Protein AF-A0A7Y6PIU0-F1 (afdb_monomer)

pLDDT: mean 93.11, std 4.78, range [68.44, 98.12]

Foldseek 3Di:
DVVCVVDDPDHDDDQDDDDPVLVVQLVVQADPPDDPVVSSVRSNVRSVLDKDKDKDFACAFDDDDNDTHHGQWIFIAIPVGTQATGNDRVVNVVSNCVVRDDPSND

Structure (mmCIF, N/CA/C/O backbone):
data_AF-A0A7Y6PIU0-F1
#
_entry.id   AF-A0A7Y6PIU0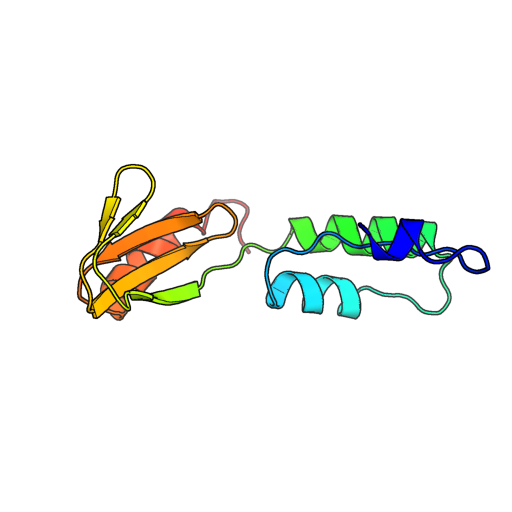-F1
#
loop_
_atom_site.group_PDB
_atom_site.id
_atom_site.type_symbol
_atom_site.label_atom_id
_atom_site.label_alt_id
_atom_site.label_comp_id
_atom_site.label_asym_id
_atom_site.label_entity_id
_atom_site.label_seq_id
_atom_site.pdbx_PDB_ins_code
_atom_site.Cartn_x
_atom_site.Cartn_y
_atom_site.Cartn_z
_atom_site.occupancy
_atom_site.B_iso_or_equiv
_atom_site.auth_seq_id
_atom_site.auth_comp_id
_atom_site.auth_asym_id
_atom_site.auth_atom_id
_atom_site.pdbx_PDB_model_num
ATOM 1 N N . ASN A 1 1 ? 11.596 -12.841 -7.920 1.00 74.38 1 ASN A N 1
ATOM 2 C CA . ASN A 1 1 ? 12.268 -12.662 -9.235 1.00 74.38 1 ASN A CA 1
ATOM 3 C C . ASN A 1 1 ? 12.527 -13.968 -9.996 1.00 74.38 1 ASN A C 1
ATOM 5 O O . ASN A 1 1 ? 13.413 -14.001 -10.836 1.00 74.38 1 ASN A O 1
ATOM 9 N N . GLN A 1 2 ? 11.742 -15.033 -9.779 1.00 85.00 2 GLN A N 1
ATOM 10 C CA . GLN A 1 2 ? 11.965 -16.335 -10.435 1.00 85.00 2 GLN A CA 1
ATOM 11 C C . GLN A 1 2 ? 11.833 -16.269 -11.966 1.00 85.00 2 GLN A C 1
ATOM 13 O O . GLN A 1 2 ? 12.641 -16.871 -12.660 1.00 85.00 2 GLN A O 1
ATOM 18 N N . ALA A 1 3 ? 10.893 -15.473 -12.495 1.00 85.44 3 ALA A N 1
ATOM 19 C CA . ALA A 1 3 ? 10.702 -15.299 -13.939 1.00 85.44 3 ALA A CA 1
ATOM 20 C C . ALA A 1 3 ? 11.973 -14.831 -14.671 1.00 85.44 3 ALA A C 1
ATOM 22 O O . ALA A 1 3 ? 12.288 -15.356 -15.732 1.00 85.44 3 ALA A O 1
ATOM 23 N N . LYS A 1 4 ? 12.747 -13.915 -14.069 1.00 89.00 4 LYS A N 1
ATOM 24 C CA . LYS A 1 4 ? 14.021 -13.430 -14.623 1.00 89.00 4 LYS A CA 1
ATOM 25 C C . LYS A 1 4 ? 15.072 -14.536 -14.760 1.00 89.00 4 LYS A C 1
ATOM 27 O O . LYS A 1 4 ? 15.900 -14.474 -15.653 1.00 89.00 4 LYS A O 1
ATOM 32 N N . HIS A 1 5 ? 15.048 -15.535 -13.878 1.00 87.75 5 HIS A N 1
ATOM 33 C CA . HIS A 1 5 ? 16.008 -16.641 -13.896 1.00 87.75 5 HIS A CA 1
ATOM 34 C C . HIS A 1 5 ? 15.607 -17.786 -14.832 1.00 87.75 5 HIS A C 1
ATOM 36 O O . HIS A 1 5 ? 16.457 -18.591 -15.185 1.00 87.75 5 HIS A O 1
ATOM 42 N N . LEU A 1 6 ? 14.323 -17.893 -15.185 1.00 91.69 6 LEU A N 1
ATOM 43 C CA . LEU A 1 6 ? 13.785 -19.005 -15.976 1.00 91.69 6 LEU A CA 1
ATOM 44 C C . LEU A 1 6 ? 13.769 -18.734 -17.487 1.00 91.69 6 LEU A C 1
ATOM 46 O O . LEU A 1 6 ? 13.471 -19.644 -18.254 1.00 91.69 6 LEU A O 1
ATOM 50 N N . VAL A 1 7 ? 14.036 -17.499 -17.915 1.00 92.38 7 VAL A N 1
ATOM 51 C CA . VAL A 1 7 ? 13.976 -17.091 -19.323 1.00 92.38 7 VAL A CA 1
ATOM 52 C C . VAL A 1 7 ? 15.374 -16.719 -19.798 1.00 92.38 7 VAL A C 1
ATOM 54 O O . VAL A 1 7 ? 15.971 -15.782 -19.281 1.00 92.38 7 VAL A O 1
ATOM 57 N N . GLU A 1 8 ? 15.881 -17.460 -20.783 1.00 88.81 8 GLU A N 1
ATOM 58 C CA . GLU A 1 8 ? 17.243 -17.289 -21.311 1.00 88.81 8 GLU A CA 1
ATOM 59 C C . GLU A 1 8 ? 17.284 -16.391 -22.563 1.00 88.81 8 GLU A C 1
ATOM 61 O O . GLU A 1 8 ? 18.258 -15.676 -22.777 1.00 88.81 8 GLU A O 1
ATOM 66 N N . ASP A 1 9 ? 16.203 -16.354 -23.353 1.00 93.31 9 ASP A N 1
ATOM 67 C CA . ASP A 1 9 ? 16.180 -15.698 -24.675 1.00 93.31 9 ASP A CA 1
ATOM 68 C C . ASP A 1 9 ? 15.654 -14.252 -24.664 1.00 93.31 9 ASP A C 1
ATOM 70 O O . ASP A 1 9 ? 15.507 -13.623 -25.716 1.00 93.31 9 ASP A O 1
ATOM 74 N N . LYS A 1 10 ? 15.278 -13.727 -23.494 1.00 91.62 10 LYS A N 1
ATOM 75 C CA . LYS A 1 10 ? 14.710 -12.380 -23.340 1.00 91.62 10 LYS A CA 1
ATOM 76 C C . LYS A 1 10 ? 15.192 -11.741 -22.052 1.00 91.62 10 LYS A C 1
ATOM 78 O O . LYS A 1 10 ? 15.305 -12.402 -21.024 1.00 91.62 10 LYS A O 1
ATOM 83 N N . GLU A 1 11 ? 15.375 -10.430 -22.093 1.00 90.00 11 GLU A N 1
ATOM 84 C CA . GLU A 1 11 ? 15.590 -9.645 -20.887 1.00 90.00 11 GLU A CA 1
ATOM 85 C C . GLU A 1 11 ? 14.257 -9.426 -20.159 1.00 90.00 11 GLU A C 1
ATOM 87 O O . GLU A 1 11 ? 13.279 -8.962 -20.747 1.00 90.00 11 GLU A O 1
ATOM 92 N N . ILE A 1 12 ? 14.212 -9.791 -18.875 1.00 93.44 12 ILE A N 1
ATOM 93 C CA . ILE A 1 12 ? 13.052 -9.579 -18.006 1.00 93.44 12 ILE A CA 1
ATOM 94 C C . ILE A 1 12 ? 13.453 -8.669 -16.850 1.00 93.44 12 ILE A C 1
ATOM 96 O O . ILE A 1 12 ? 14.310 -9.013 -16.028 1.00 93.44 12 ILE A O 1
ATOM 100 N N . ILE A 1 13 ? 12.754 -7.543 -16.759 1.00 93.38 13 ILE A N 1
ATOM 101 C CA . ILE A 1 13 ? 12.830 -6.592 -15.654 1.00 93.38 13 ILE A CA 1
ATOM 102 C C . ILE A 1 13 ? 11.578 -6.771 -14.794 1.00 93.38 13 ILE A C 1
ATOM 104 O O . ILE A 1 13 ? 10.462 -6.842 -15.305 1.00 93.38 13 ILE A O 1
ATOM 108 N N . VAL A 1 14 ? 11.766 -6.904 -13.480 1.00 93.31 14 VAL A N 1
ATOM 109 C CA . VAL A 1 14 ? 10.670 -7.091 -12.521 1.00 93.31 14 VAL A CA 1
ATOM 110 C C . VAL A 1 14 ? 10.553 -5.827 -11.687 1.00 93.31 14 VAL A C 1
ATOM 112 O O . VAL A 1 14 ? 11.422 -5.571 -10.859 1.00 93.31 14 VAL A O 1
ATOM 115 N N . ILE A 1 15 ? 9.466 -5.080 -11.873 1.00 94.31 15 ILE A N 1
ATOM 116 C CA . ILE A 1 15 ? 9.155 -3.908 -11.052 1.00 94.31 15 ILE A CA 1
ATOM 117 C C . ILE A 1 15 ? 8.539 -4.393 -9.725 1.00 94.31 15 ILE A C 1
ATOM 119 O O . ILE A 1 15 ? 7.490 -5.043 -9.743 1.00 94.31 15 ILE A O 1
ATOM 123 N N . PRO A 1 16 ? 9.183 -4.156 -8.568 1.00 91.94 16 PRO A N 1
ATOM 124 C CA . PRO A 1 16 ? 8.814 -4.756 -7.290 1.00 91.94 16 PRO A CA 1
ATOM 125 C C . PRO A 1 16 ? 7.682 -3.985 -6.591 1.00 91.94 16 PRO A C 1
ATOM 127 O O . PRO A 1 16 ? 7.891 -3.347 -5.562 1.00 91.94 16 PRO A O 1
ATOM 130 N N . THR A 1 17 ? 6.465 -4.057 -7.125 1.00 93.06 17 THR A N 1
ATOM 131 C CA . THR A 1 17 ? 5.272 -3.472 -6.487 1.00 93.06 17 THR A CA 1
ATOM 132 C C . THR A 1 17 ? 4.675 -4.419 -5.447 1.00 93.06 17 THR A C 1
ATOM 134 O O . THR A 1 17 ? 4.656 -5.634 -5.658 1.00 93.06 17 THR A O 1
ATOM 137 N N . LYS A 1 18 ? 4.143 -3.882 -4.345 1.00 89.81 18 LYS A N 1
ATOM 138 C CA . LYS A 1 18 ? 3.499 -4.676 -3.284 1.00 89.81 18 LYS A CA 1
ATOM 139 C C . LYS A 1 18 ? 1.980 -4.652 -3.370 1.00 89.81 18 LYS A C 1
ATOM 141 O O . LYS A 1 18 ? 1.338 -5.648 -3.046 1.00 89.81 18 LYS A O 1
ATOM 146 N N . THR A 1 19 ? 1.412 -3.526 -3.792 1.00 91.75 19 THR A N 1
ATOM 147 C CA . THR A 1 19 ? -0.037 -3.314 -3.807 1.00 91.75 19 THR A CA 1
ATOM 148 C C . THR A 1 19 ? -0.554 -3.052 -5.217 1.00 91.75 19 THR A C 1
ATOM 150 O O . THR A 1 19 ? 0.194 -2.689 -6.127 1.00 91.75 19 THR A O 1
ATOM 153 N N . VAL A 1 20 ? -1.858 -3.264 -5.419 1.00 92.50 20 VAL A N 1
ATOM 154 C CA . VAL A 1 20 ? -2.500 -3.046 -6.725 1.00 92.50 20 VAL A CA 1
ATOM 155 C C . VAL A 1 20 ? -2.343 -1.595 -7.208 1.00 92.50 20 VAL A C 1
ATOM 157 O O . VAL A 1 20 ? -1.967 -1.429 -8.369 1.00 92.50 20 VAL A O 1
ATOM 160 N N . PRO A 1 21 ? -2.546 -0.550 -6.373 1.00 93.50 21 PRO A N 1
ATOM 161 C CA . PRO A 1 21 ? -2.341 0.828 -6.818 1.00 93.50 21 PRO A CA 1
ATOM 162 C C . PRO A 1 21 ? -0.904 1.096 -7.280 1.00 93.50 21 PRO A C 1
ATOM 164 O O . PRO A 1 21 ? -0.726 1.690 -8.335 1.00 93.50 21 PRO A O 1
ATOM 167 N N . GLN A 1 22 ? 0.111 0.574 -6.580 1.00 94.44 22 GLN A N 1
ATOM 168 C CA . GLN A 1 22 ? 1.513 0.692 -7.010 1.00 94.44 22 GLN A CA 1
ATOM 169 C C . GLN A 1 22 ? 1.742 0.064 -8.395 1.00 94.44 22 GLN A C 1
ATOM 171 O O . GLN A 1 22 ? 2.414 0.653 -9.238 1.00 94.44 22 GLN A O 1
ATOM 176 N N . GLY A 1 23 ? 1.151 -1.108 -8.659 1.00 94.62 23 GLY A N 1
ATOM 177 C CA . GLY A 1 23 ? 1.206 -1.760 -9.973 1.00 94.62 23 GLY A CA 1
ATOM 178 C C . GLY A 1 23 ? 0.580 -0.922 -11.090 1.00 94.62 23 GLY A C 1
ATOM 179 O O . GLY A 1 23 ? 1.152 -0.803 -12.173 1.00 94.62 23 GLY A O 1
ATOM 180 N N . ILE A 1 24 ? -0.576 -0.312 -10.817 1.00 95.38 24 ILE A N 1
ATOM 181 C CA . ILE A 1 24 ? -1.260 0.578 -11.763 1.00 95.38 24 ILE A CA 1
ATOM 182 C C . ILE A 1 24 ? -0.411 1.826 -12.033 1.00 95.38 24 ILE A C 1
ATOM 184 O O . ILE A 1 24 ? -0.192 2.156 -13.197 1.00 95.38 24 ILE A O 1
ATOM 188 N N . THR A 1 25 ? 0.110 2.476 -10.989 1.00 94.88 25 THR A N 1
ATOM 189 C CA . THR A 1 25 ? 0.982 3.654 -11.115 1.00 94.88 25 THR A CA 1
ATOM 190 C C . THR A 1 25 ? 2.214 3.357 -11.953 1.00 94.88 25 THR A C 1
ATOM 192 O O . THR A 1 25 ? 2.545 4.132 -12.848 1.00 94.88 25 THR A O 1
ATOM 195 N N . ALA A 1 26 ? 2.862 2.216 -11.720 1.00 95.06 26 ALA A N 1
ATOM 196 C CA . ALA A 1 26 ? 4.009 1.804 -12.513 1.00 95.06 26 ALA A CA 1
ATOM 197 C C . ALA A 1 26 ? 3.637 1.704 -14.005 1.00 95.06 26 ALA A C 1
ATOM 199 O O . ALA A 1 26 ? 4.294 2.297 -14.852 1.00 95.06 26 ALA A O 1
ATOM 200 N N . ILE A 1 27 ? 2.542 1.013 -14.339 1.00 94.12 27 ILE A N 1
ATOM 201 C CA . ILE A 1 27 ? 2.114 0.813 -15.734 1.00 94.12 27 ILE A CA 1
ATOM 202 C C . ILE A 1 27 ? 1.702 2.124 -16.417 1.00 94.12 27 ILE A C 1
ATOM 204 O O . ILE A 1 27 ? 1.996 2.300 -17.596 1.00 94.12 27 ILE A O 1
ATOM 208 N N . ILE A 1 28 ? 1.039 3.043 -15.709 1.00 94.38 28 ILE A N 1
ATOM 209 C CA . ILE A 1 28 ? 0.639 4.347 -16.270 1.00 94.38 28 ILE A CA 1
ATOM 210 C C . ILE A 1 28 ? 1.861 5.162 -16.713 1.00 94.38 28 ILE A C 1
ATOM 212 O O . ILE A 1 28 ? 1.787 5.874 -17.711 1.00 94.38 28 ILE A O 1
ATOM 216 N N . ASN A 1 29 ? 2.980 5.023 -16.003 1.00 93.62 29 ASN A N 1
ATOM 217 C CA . ASN A 1 29 ? 4.223 5.737 -16.289 1.00 93.62 29 ASN A CA 1
ATOM 218 C C . ASN A 1 29 ? 5.131 5.027 -17.306 1.00 93.62 29 ASN A C 1
ATOM 220 O O . ASN A 1 29 ? 6.214 5.519 -17.617 1.00 93.62 29 ASN A O 1
ATOM 224 N N . PHE A 1 30 ? 4.703 3.888 -17.853 1.00 95.81 30 PHE A N 1
ATOM 225 C CA . PHE A 1 30 ? 5.437 3.209 -18.911 1.00 95.81 30 PHE A CA 1
ATOM 226 C C . PHE A 1 30 ? 5.377 4.002 -20.225 1.00 95.81 30 PHE A C 1
ATOM 228 O O . PHE A 1 30 ? 4.303 4.330 -20.734 1.00 95.81 30 PHE A O 1
ATOM 235 N N . MET A 1 31 ? 6.543 4.244 -20.817 1.00 96.94 31 MET A N 1
ATOM 236 C CA . MET A 1 31 ? 6.719 4.940 -22.086 1.00 96.94 31 MET A CA 1
ATOM 237 C C . MET A 1 31 ? 7.175 3.946 -23.167 1.00 96.94 31 MET A C 1
ATOM 239 O O . MET A 1 31 ? 8.334 3.528 -23.155 1.00 96.94 31 MET A O 1
ATOM 243 N N . PRO A 1 32 ? 6.311 3.581 -24.136 1.00 94.75 32 PRO A N 1
ATOM 244 C CA . PRO A 1 32 ? 6.637 2.581 -25.160 1.00 94.75 32 PRO A CA 1
ATOM 245 C C . PRO A 1 32 ? 7.859 2.916 -26.023 1.00 94.75 32 PRO A C 1
ATOM 247 O O . PRO A 1 32 ? 8.521 2.007 -26.518 1.00 94.75 32 PRO A O 1
ATOM 250 N N . ASP A 1 33 ? 8.145 4.208 -26.199 1.00 96.81 33 ASP A N 1
ATOM 251 C CA . ASP A 1 33 ? 9.244 4.701 -27.034 1.00 96.81 33 ASP A CA 1
ATOM 252 C C . ASP A 1 33 ? 10.572 4.850 -26.265 1.00 96.81 33 ASP A C 1
ATOM 254 O O . ASP A 1 33 ? 11.609 5.124 -26.873 1.00 96.81 33 ASP A O 1
ATOM 258 N N . ALA A 1 34 ? 10.560 4.685 -24.937 1.00 96.50 34 ALA A N 1
ATOM 259 C CA . ALA A 1 34 ? 11.756 4.741 -24.101 1.00 96.50 34 ALA A CA 1
ATOM 260 C C . ALA A 1 34 ? 12.434 3.366 -23.998 1.00 96.50 34 ALA A C 1
ATOM 262 O O . ALA A 1 34 ? 11.789 2.318 -24.085 1.00 96.50 34 ALA A O 1
ATOM 263 N N . ASP A 1 35 ? 13.749 3.355 -23.772 1.00 96.88 35 ASP A N 1
ATOM 264 C CA . ASP A 1 35 ? 14.467 2.108 -23.512 1.00 96.88 35 ASP A CA 1
ATOM 265 C C . ASP A 1 35 ? 14.057 1.477 -22.166 1.00 96.88 35 ASP A C 1
ATOM 267 O O . ASP A 1 35 ? 13.449 2.107 -21.296 1.00 96.88 35 ASP A O 1
ATOM 271 N N . ALA A 1 36 ? 14.385 0.195 -21.999 1.00 95.19 36 ALA A N 1
ATOM 272 C CA . ALA A 1 36 ? 13.958 -0.598 -20.851 1.00 95.19 36 ALA A CA 1
ATOM 273 C C . ALA A 1 36 ? 14.474 -0.056 -19.508 1.00 95.19 36 ALA A C 1
ATOM 275 O O . ALA A 1 36 ? 13.750 -0.120 -18.516 1.00 95.19 36 ALA A O 1
ATOM 276 N N . LYS A 1 37 ? 15.690 0.501 -19.479 1.00 95.56 37 LYS A N 1
ATOM 277 C CA . LYS A 1 37 ? 16.297 1.039 -18.259 1.00 95.56 37 LYS A CA 1
ATOM 278 C C . LYS A 1 37 ? 15.633 2.354 -17.864 1.00 95.56 37 LYS A C 1
ATOM 280 O O . LYS A 1 37 ? 15.296 2.538 -16.700 1.00 95.56 37 LYS A O 1
ATOM 285 N N . THR A 1 38 ? 15.397 3.229 -18.838 1.00 96.44 38 THR A N 1
ATOM 286 C CA . THR A 1 38 ? 14.665 4.482 -18.618 1.00 96.44 38 THR A CA 1
ATOM 287 C C . THR A 1 38 ? 13.257 4.210 -18.082 1.00 96.44 38 THR A C 1
ATOM 289 O O . THR A 1 38 ? 12.819 4.856 -17.133 1.00 96.44 38 THR A O 1
ATOM 292 N N . ASN A 1 39 ? 12.564 3.214 -18.643 1.00 97.12 39 ASN A N 1
ATOM 293 C CA . ASN A 1 39 ? 11.269 2.769 -18.128 1.00 97.12 39 ASN A CA 1
ATOM 294 C C . ASN A 1 39 ? 11.368 2.203 -16.707 1.00 97.12 39 ASN A C 1
ATOM 296 O O . ASN A 1 39 ? 10.555 2.563 -15.864 1.00 97.12 39 ASN A O 1
ATOM 300 N N . GLU A 1 40 ? 12.348 1.342 -16.421 1.00 96.38 40 GLU A N 1
ATOM 301 C CA . GLU A 1 40 ? 12.556 0.803 -15.073 1.00 96.38 40 GLU A CA 1
ATOM 302 C C . GLU A 1 40 ? 12.742 1.925 -14.043 1.00 96.38 40 GLU A C 1
ATOM 304 O O . GLU A 1 40 ? 12.048 1.933 -13.029 1.00 96.38 40 GLU A O 1
ATOM 309 N N . GLU A 1 41 ? 13.621 2.891 -14.319 1.00 96.25 41 GLU A N 1
ATOM 310 C CA . GLU A 1 41 ? 13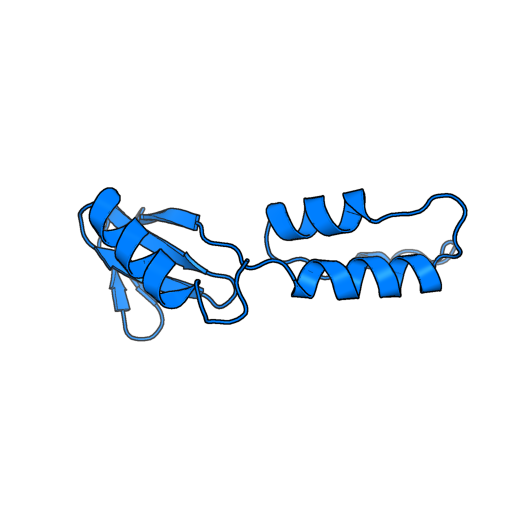.879 4.034 -13.437 1.00 96.25 41 GLU A CA 1
ATOM 311 C C . GLU A 1 41 ? 12.616 4.883 -13.232 1.00 96.25 41 GLU A C 1
ATOM 313 O O . GLU A 1 41 ? 12.230 5.126 -12.089 1.00 96.25 41 GLU A O 1
ATOM 318 N N . ALA A 1 42 ? 11.921 5.263 -14.308 1.00 95.75 42 ALA A N 1
ATOM 319 C CA . ALA A 1 42 ? 10.696 6.061 -14.218 1.00 95.75 42 ALA A CA 1
ATOM 320 C C . ALA A 1 42 ? 9.593 5.344 -13.420 1.00 95.75 42 ALA A C 1
ATOM 322 O O . ALA A 1 42 ? 9.003 5.915 -12.506 1.00 95.75 42 ALA A O 1
ATOM 323 N N . MET A 1 43 ? 9.348 4.064 -13.713 1.00 96.56 43 MET A N 1
ATOM 324 C CA . MET A 1 43 ? 8.342 3.268 -13.006 1.00 96.56 43 MET A CA 1
ATOM 325 C C . MET A 1 43 ? 8.695 3.094 -11.521 1.00 96.56 43 MET A C 1
ATOM 327 O O . MET A 1 43 ? 7.799 3.095 -10.679 1.00 96.56 43 MET A O 1
ATOM 331 N N . LEU A 1 44 ? 9.982 2.938 -11.187 1.00 95.00 44 LEU A N 1
ATOM 332 C CA . LEU A 1 44 ? 10.446 2.804 -9.805 1.00 95.00 44 LEU A CA 1
ATOM 333 C C . LEU A 1 44 ? 10.344 4.107 -9.013 1.00 95.00 44 LEU A C 1
ATOM 335 O O . LEU A 1 44 ? 10.007 4.044 -7.831 1.00 95.00 44 LEU A O 1
ATOM 339 N N . GLU A 1 45 ? 10.644 5.257 -9.618 1.00 94.44 45 GLU A N 1
ATOM 340 C CA . GLU A 1 45 ? 10.493 6.551 -8.944 1.00 94.44 45 GLU A CA 1
ATOM 341 C C . GLU A 1 45 ? 9.022 6.843 -8.640 1.00 94.44 45 GLU A C 1
ATOM 343 O O . GLU A 1 45 ? 8.682 7.160 -7.502 1.00 94.44 45 GLU A O 1
ATOM 348 N N . GLU A 1 46 ? 8.125 6.622 -9.599 1.00 93.31 46 GLU A N 1
ATOM 349 C CA . GLU A 1 46 ? 6.706 6.949 -9.422 1.00 93.31 46 GLU A CA 1
ATOM 350 C C . GLU A 1 46 ? 5.996 6.053 -8.402 1.00 93.31 46 GLU A C 1
ATOM 352 O O . GLU A 1 46 ? 5.101 6.497 -7.683 1.00 93.31 46 GLU A O 1
ATOM 357 N N . VAL A 1 47 ? 6.425 4.796 -8.258 1.00 93.25 47 VAL A N 1
ATOM 358 C CA . VAL A 1 47 ? 5.901 3.905 -7.210 1.00 93.25 47 VAL A CA 1
ATOM 359 C C . VAL A 1 47 ? 6.204 4.435 -5.803 1.00 93.25 47 VAL A C 1
ATOM 361 O O . VAL A 1 47 ? 5.405 4.195 -4.897 1.00 93.25 47 VAL A O 1
ATOM 364 N N . LYS A 1 48 ? 7.311 5.168 -5.596 1.00 90.25 48 LYS A N 1
ATOM 365 C CA . LYS A 1 48 ? 7.662 5.737 -4.278 1.00 90.25 48 LYS A CA 1
ATOM 366 C C . LYS A 1 48 ? 6.730 6.869 -3.859 1.00 90.25 48 LYS A C 1
ATOM 368 O O . LYS A 1 48 ? 6.568 7.095 -2.665 1.00 90.25 48 LYS A O 1
ATOM 373 N N . ASN A 1 49 ? 6.106 7.536 -4.825 1.00 90.19 49 ASN A N 1
ATOM 374 C CA . ASN A 1 49 ? 5.192 8.649 -4.586 1.00 90.19 49 ASN A CA 1
ATOM 375 C C . ASN A 1 49 ? 3.782 8.175 -4.190 1.00 90.19 49 ASN A C 1
ATOM 377 O O . ASN A 1 49 ? 2.893 8.990 -3.966 1.00 90.19 49 ASN A O 1
ATOM 381 N N . VAL A 1 50 ? 3.551 6.859 -4.109 1.00 91.00 50 VAL A N 1
ATOM 382 C CA . VAL A 1 50 ? 2.238 6.285 -3.811 1.00 91.00 50 VAL A CA 1
ATOM 383 C C . VAL A 1 50 ? 2.262 5.541 -2.490 1.00 91.00 50 VAL A C 1
ATOM 385 O O . VAL A 1 50 ? 2.819 4.447 -2.376 1.00 91.00 50 VAL A O 1
ATOM 388 N N . LYS A 1 51 ? 1.544 6.100 -1.519 1.00 91.62 51 LYS A N 1
ATOM 389 C CA . LYS A 1 51 ? 1.171 5.402 -0.291 1.00 91.62 51 LYS A CA 1
ATOM 390 C C . LYS A 1 51 ? -0.150 4.690 -0.485 1.00 91.62 51 LYS A C 1
ATOM 392 O O . LYS A 1 51 ? -1.079 5.245 -1.078 1.00 91.62 51 LYS A O 1
ATOM 397 N N . THR A 1 52 ? -0.263 3.471 0.028 1.00 93.25 52 THR A N 1
ATOM 398 C CA . THR A 1 52 ? -1.516 2.718 -0.075 1.00 93.25 52 THR A CA 1
ATOM 399 C C . THR A 1 52 ? -2.083 2.338 1.280 1.00 93.25 52 THR A C 1
ATOM 401 O O . THR A 1 52 ? -1.356 2.007 2.212 1.00 93.25 52 THR A O 1
ATOM 404 N N . GLY A 1 53 ? -3.411 2.407 1.377 1.00 94.44 53 GLY A N 1
ATOM 405 C CA . GLY A 1 53 ? -4.185 1.990 2.537 1.00 94.44 53 GLY A CA 1
ATOM 406 C C . GLY A 1 53 ? -5.314 1.060 2.111 1.00 94.44 53 GLY A C 1
ATOM 407 O O . GLY A 1 53 ? -6.012 1.327 1.132 1.00 94.44 53 GLY A O 1
ATOM 408 N N . GLN A 1 54 ? -5.503 -0.030 2.845 1.00 95.50 54 GLN A N 1
ATOM 409 C CA . GLN A 1 54 ? -6.573 -0.997 2.632 1.00 95.50 54 GLN A CA 1
ATOM 410 C C . GLN A 1 54 ? -7.340 -1.208 3.933 1.00 95.50 54 GLN A C 1
ATOM 412 O O . GLN A 1 54 ? -6.749 -1.488 4.971 1.00 95.50 54 GLN A O 1
ATOM 417 N N . VAL A 1 55 ? -8.669 -1.154 3.855 1.00 96.50 55 VAL A N 1
ATOM 418 C CA . VAL A 1 55 ? -9.557 -1.490 4.970 1.00 96.50 55 VAL A CA 1
ATOM 419 C C . VAL A 1 55 ? -10.236 -2.817 4.669 1.00 96.50 55 VAL A C 1
ATOM 421 O O . VAL A 1 55 ? -10.849 -2.988 3.615 1.00 96.50 55 VAL A O 1
ATOM 424 N N . THR A 1 56 ? -10.103 -3.772 5.579 1.00 96.19 56 THR A N 1
ATOM 425 C CA . THR A 1 56 ? -10.674 -5.121 5.456 1.00 96.19 56 THR A CA 1
ATOM 426 C C . THR A 1 56 ? -11.103 -5.633 6.827 1.00 96.19 56 THR A C 1
ATOM 428 O O . THR A 1 56 ? -10.891 -4.957 7.827 1.00 96.19 56 THR A O 1
ATOM 431 N N . TYR A 1 57 ? -11.703 -6.818 6.889 1.00 96.88 57 TYR A N 1
ATOM 432 C CA . TYR A 1 57 ? -12.014 -7.502 8.142 1.00 96.88 57 TYR A CA 1
ATOM 433 C C . TYR A 1 57 ? -11.125 -8.734 8.348 1.00 96.88 57 TYR A C 1
ATOM 435 O O . TYR A 1 57 ? -10.610 -9.317 7.386 1.00 96.88 57 TYR A O 1
ATOM 443 N N . ALA A 1 58 ? -10.939 -9.123 9.605 1.00 96.62 58 ALA A N 1
ATOM 444 C CA . ALA A 1 58 ? -10.246 -10.335 9.999 1.00 96.62 58 ALA A CA 1
ATOM 445 C C . ALA A 1 58 ? -11.171 -11.551 9.868 1.00 96.62 58 ALA A C 1
ATOM 447 O O . ALA A 1 58 ? -12.323 -11.527 10.289 1.00 96.62 58 ALA A O 1
ATOM 448 N N . VAL A 1 59 ? -10.658 -12.634 9.287 1.00 96.31 59 VAL A N 1
ATOM 449 C CA . VAL A 1 59 ? -11.420 -13.880 9.063 1.00 96.31 59 VAL A CA 1
ATOM 450 C C . VAL A 1 59 ? -11.178 -14.941 10.139 1.00 96.31 59 VAL A C 1
ATOM 452 O O . VAL A 1 59 ? -11.704 -16.043 10.033 1.00 96.31 59 VAL A O 1
ATOM 455 N N . ARG A 1 60 ? -10.310 -14.648 11.111 1.00 96.19 60 ARG A N 1
ATOM 456 C CA . ARG A 1 60 ? -9.977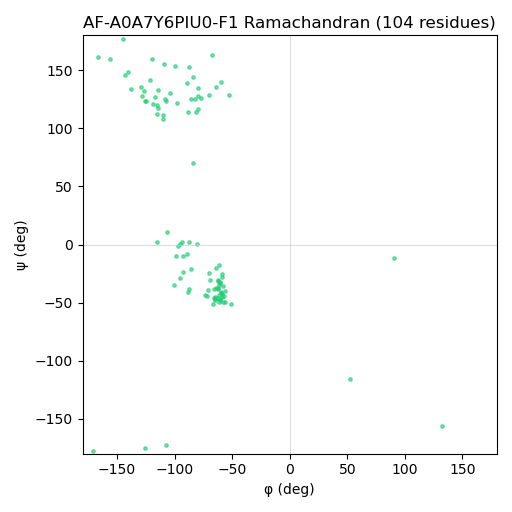 -15.507 12.251 1.00 96.19 60 ARG A CA 1
ATOM 457 C C . ARG A 1 60 ? -9.216 -14.707 13.298 1.00 96.19 60 ARG A C 1
ATOM 459 O O . ARG A 1 60 ? -8.565 -13.718 12.950 1.00 96.19 60 ARG A O 1
ATOM 466 N N . ASP A 1 61 ? -9.189 -15.236 14.510 1.00 96.62 61 ASP A N 1
ATOM 467 C CA . ASP A 1 61 ? -8.307 -14.748 15.561 1.00 96.62 61 ASP A CA 1
ATOM 468 C C . ASP A 1 61 ? -6.835 -14.956 15.171 1.00 96.62 61 ASP A C 1
ATOM 470 O O . ASP A 1 61 ? -6.438 -16.014 14.663 1.00 96.62 61 ASP A O 1
ATOM 474 N N . THR A 1 62 ? -6.007 -13.940 15.390 1.00 94.69 62 THR A N 1
ATOM 475 C CA . THR A 1 62 ? -4.566 -14.002 15.147 1.00 94.69 62 THR A CA 1
ATOM 476 C C . THR A 1 62 ? -3.825 -12.978 15.999 1.00 94.69 62 THR A C 1
ATOM 478 O O . THR A 1 62 ? -4.383 -11.979 16.444 1.00 94.69 62 THR A O 1
ATOM 481 N N . HIS A 1 63 ? -2.529 -13.210 16.184 1.00 91.69 63 HIS A N 1
ATOM 482 C CA . HIS A 1 63 ? -1.611 -12.216 16.721 1.00 91.69 63 HIS A CA 1
ATOM 483 C C . HIS A 1 63 ? -0.599 -11.871 15.631 1.00 91.69 63 HIS A C 1
ATOM 485 O O . HIS A 1 63 ? 0.062 -12.771 15.103 1.00 91.69 63 HIS A O 1
ATOM 491 N N . ILE A 1 64 ? -0.544 -10.603 15.229 1.00 87.12 64 ILE A N 1
ATOM 492 C CA . ILE A 1 64 ? 0.394 -10.104 14.215 1.00 87.12 64 ILE A CA 1
ATOM 493 C C . ILE A 1 64 ? 1.106 -8.895 14.811 1.00 87.12 64 ILE A C 1
ATOM 495 O O . ILE A 1 64 ? 0.454 -7.971 15.296 1.00 87.12 64 ILE A O 1
ATOM 499 N N . ASP 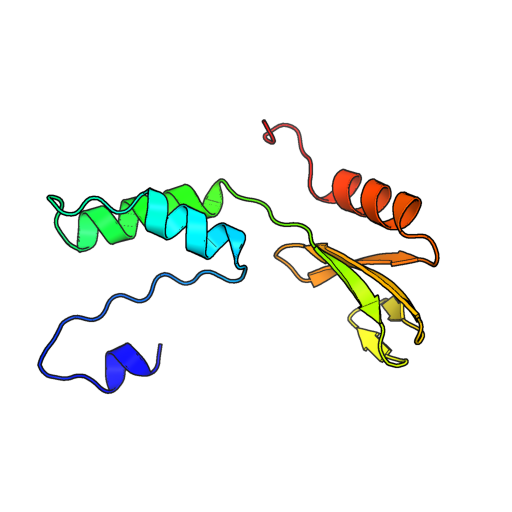A 1 65 ? 2.437 -8.924 14.771 1.00 80.44 65 ASP A N 1
ATOM 500 C CA . ASP A 1 65 ? 3.305 -7.976 15.473 1.00 80.44 65 ASP A CA 1
ATOM 501 C C . ASP A 1 65 ? 2.932 -7.908 16.966 1.00 80.44 65 ASP A C 1
ATOM 503 O O . ASP A 1 65 ? 3.020 -8.922 17.656 1.00 80.44 65 ASP A O 1
ATOM 507 N N . ASP A 1 66 ? 2.460 -6.749 17.434 1.00 85.19 66 ASP A N 1
ATOM 508 C CA . ASP A 1 66 ? 2.048 -6.502 18.823 1.00 85.19 66 ASP A CA 1
ATOM 509 C C . ASP A 1 66 ? 0.513 -6.411 18.972 1.00 85.19 66 ASP A C 1
ATOM 511 O O . ASP A 1 66 ? 0.001 -5.944 19.994 1.00 85.19 66 ASP A O 1
ATOM 515 N N . LYS A 1 67 ? -0.241 -6.772 17.924 1.00 86.06 67 LYS A N 1
ATOM 516 C CA . LYS A 1 67 ? -1.694 -6.576 17.833 1.00 86.06 67 LYS A CA 1
ATOM 517 C C . LYS A 1 67 ? -2.431 -7.903 17.969 1.00 86.06 67 LYS A C 1
ATOM 519 O O . LYS A 1 67 ? -2.226 -8.836 17.193 1.00 86.06 67 LYS A O 1
ATOM 524 N N . GLU A 1 68 ? -3.330 -7.958 18.944 1.00 93.38 68 GLU A N 1
ATOM 525 C CA . GLU A 1 68 ? -4.343 -9.004 19.055 1.00 93.38 68 GLU A CA 1
ATOM 526 C C . GLU A 1 68 ? -5.522 -8.651 18.143 1.00 93.38 68 GLU A C 1
ATOM 528 O O . GLU A 1 68 ?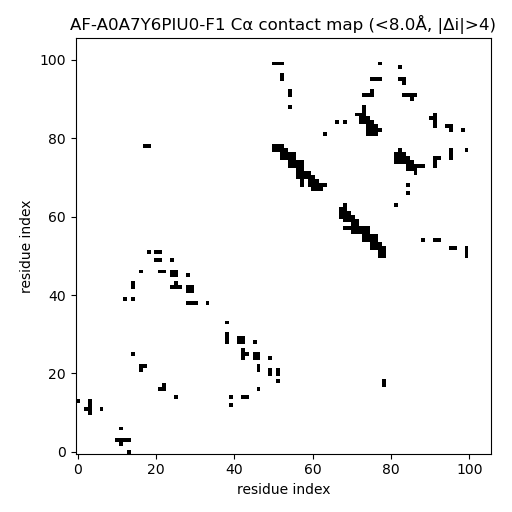 -6.047 -7.539 18.202 1.00 93.38 68 GLU A O 1
ATOM 533 N N . ILE A 1 69 ? -5.877 -9.576 17.254 1.00 95.88 69 ILE A N 1
ATOM 534 C CA . ILE A 1 69 ? -6.888 -9.389 16.214 1.00 95.88 69 ILE A CA 1
ATOM 535 C C . ILE A 1 69 ? -7.888 -10.522 16.360 1.00 95.88 69 ILE A C 1
ATOM 537 O O . ILE A 1 69 ? -7.497 -11.689 16.289 1.00 95.88 69 ILE A O 1
ATOM 541 N N . HIS A 1 70 ? -9.157 -10.184 16.531 1.00 97.25 70 HIS A N 1
ATOM 542 C CA . HIS A 1 70 ? -10.241 -11.151 16.625 1.00 97.25 70 HIS A CA 1
ATOM 543 C C . HIS A 1 70 ? -10.970 -11.278 15.290 1.00 97.25 70 HIS A C 1
ATOM 545 O O . HIS A 1 70 ? -11.001 -10.348 14.480 1.00 97.25 70 HIS A O 1
ATOM 551 N N . GLU A 1 71 ? -11.582 -12.431 15.047 1.00 97.81 71 GLU A N 1
ATOM 552 C CA . GLU A 1 71 ? -12.464 -12.628 13.903 1.00 97.81 71 GLU A CA 1
ATOM 553 C C . GLU A 1 71 ? -13.548 -11.536 13.852 1.00 97.81 71 GLU A C 1
ATOM 555 O O . GLU A 1 71 ? -14.249 -11.271 14.828 1.00 97.81 71 GLU A O 1
ATOM 560 N N . GLY A 1 72 ? -13.688 -10.899 12.690 1.00 97.06 72 GLY A N 1
ATOM 561 C CA . GLY A 1 72 ? -14.618 -9.796 12.461 1.00 97.06 72 GLY A CA 1
ATOM 562 C C . GLY A 1 72 ? -14.048 -8.401 12.723 1.00 97.06 72 GLY A C 1
ATOM 563 O O . GLY A 1 72 ? -14.667 -7.432 12.278 1.00 97.06 72 GLY A O 1
ATOM 564 N N . ASP A 1 73 ? -12.876 -8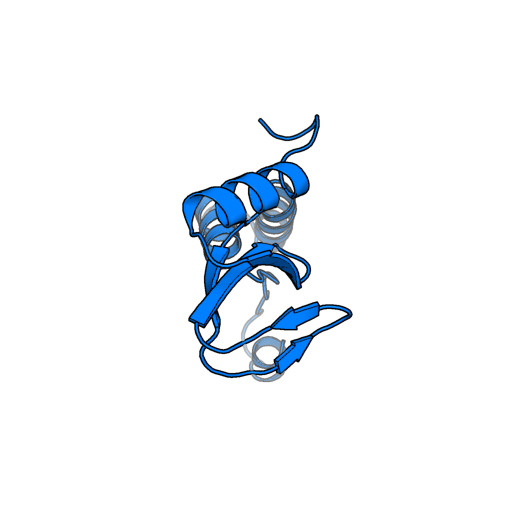.272 13.355 1.00 97.75 73 ASP A N 1
ATOM 565 C CA . ASP A 1 73 ? -12.235 -6.967 13.541 1.00 97.75 73 ASP A CA 1
ATOM 566 C C . ASP A 1 73 ? -11.940 -6.305 12.193 1.00 97.75 73 ASP A C 1
ATOM 568 O O . ASP A 1 73 ? -11.484 -6.940 11.241 1.00 97.75 73 ASP A O 1
ATOM 572 N N . ILE A 1 74 ? -12.162 -4.998 12.119 1.00 98.12 74 ILE A N 1
ATOM 573 C CA . ILE A 1 74 ? -11.748 -4.162 11.001 1.00 98.12 74 ILE A CA 1
ATOM 574 C C . ILE A 1 74 ? -10.268 -3.829 11.152 1.00 98.12 74 ILE A C 1
ATOM 576 O O . ILE A 1 74 ? -9.839 -3.279 12.165 1.00 98.12 74 ILE A O 1
ATOM 580 N N . MET A 1 75 ? -9.507 -4.089 10.097 1.00 96.88 75 MET A N 1
ATOM 581 C CA . MET A 1 75 ? -8.081 -3.812 10.004 1.00 96.88 75 MET A CA 1
ATOM 582 C C . MET A 1 75 ? -7.812 -2.749 8.940 1.00 96.88 75 MET A C 1
ATOM 584 O O . MET A 1 75 ? -8.314 -2.854 7.817 1.00 96.88 75 MET A O 1
ATOM 588 N N . GLY A 1 76 ? -6.987 -1.764 9.285 1.00 96.25 76 GLY A N 1
ATOM 589 C CA . GLY A 1 76 ? -6.341 -0.856 8.345 1.00 96.25 76 GLY A CA 1
ATOM 590 C C . GLY A 1 76 ? -4.917 -1.325 8.060 1.00 96.25 76 GLY A C 1
ATOM 591 O O . GLY A 1 76 ? -4.109 -1.475 8.978 1.00 96.25 76 GLY A O 1
ATOM 592 N N . ILE A 1 77 ? -4.612 -1.578 6.793 1.00 94.38 77 ILE A N 1
ATOM 593 C CA . ILE A 1 77 ? -3.337 -2.127 6.321 1.00 94.38 77 ILE A CA 1
ATOM 594 C C . ILE A 1 77 ? -2.667 -1.088 5.423 1.00 94.38 77 ILE A C 1
ATOM 596 O O . ILE A 1 77 ? -3.283 -0.626 4.465 1.00 94.38 77 ILE A O 1
ATOM 600 N N . GLY A 1 78 ? -1.417 -0.744 5.724 1.00 93.00 78 GLY A N 1
ATOM 601 C CA . GLY A 1 78 ? -0.568 0.112 4.896 1.00 93.00 78 GLY A CA 1
ATOM 602 C C . GLY A 1 78 ? 0.548 -0.662 4.190 1.00 93.00 78 GLY A C 1
ATOM 603 O O . GLY A 1 78 ? 0.640 -1.887 4.286 1.00 93.00 78 GLY A O 1
ATOM 604 N N . ASP A 1 79 ? 1.464 0.057 3.540 1.00 89.38 79 ASP A N 1
ATOM 605 C CA . ASP A 1 79 ? 2.570 -0.526 2.752 1.00 89.38 79 ASP A CA 1
ATOM 606 C C . ASP A 1 79 ? 3.558 -1.395 3.560 1.00 89.38 79 ASP A C 1
ATOM 608 O O . ASP A 1 79 ? 4.324 -2.193 2.996 1.00 89.38 79 ASP A O 1
ATOM 612 N N . HIS A 1 80 ? 3.546 -1.234 4.885 1.00 87.38 80 HIS A N 1
ATOM 613 C CA . HIS A 1 80 ? 4.456 -1.891 5.823 1.00 87.38 80 HIS A CA 1
ATOM 614 C C . HIS A 1 80 ? 3.773 -2.861 6.794 1.00 87.38 80 HIS A C 1
ATOM 616 O O . HIS A 1 80 ? 4.468 -3.453 7.614 1.00 87.38 80 HIS A O 1
ATOM 622 N N . GLY A 1 81 ? 2.456 -3.069 6.693 1.00 90.44 81 GLY A N 1
ATOM 623 C CA . GLY A 1 81 ? 1.726 -3.996 7.562 1.00 90.44 81 GLY A CA 1
ATOM 624 C C . GLY A 1 81 ? 0.452 -3.402 8.154 1.00 90.44 81 GLY A C 1
ATOM 625 O O . GLY A 1 81 ? -0.153 -2.494 7.583 1.00 90.44 81 GLY A O 1
ATOM 626 N N . ILE A 1 82 ? 0.019 -3.947 9.291 1.00 93.75 82 ILE A N 1
ATOM 627 C CA . ILE A 1 82 ? -1.233 -3.560 9.952 1.00 93.75 82 ILE A CA 1
ATOM 628 C C . ILE A 1 82 ? -1.012 -2.286 10.775 1.00 93.75 82 ILE A C 1
ATOM 630 O O . ILE A 1 82 ? -0.305 -2.294 11.785 1.00 93.75 82 ILE A O 1
ATOM 634 N N . LEU A 1 83 ? -1.665 -1.201 10.366 1.00 93.94 83 LEU A N 1
ATOM 635 C CA . LEU A 1 83 ? -1.589 0.107 11.020 1.00 93.94 83 LEU A CA 1
ATOM 636 C C . LEU A 1 83 ? -2.631 0.242 12.133 1.00 93.94 83 LEU A C 1
ATOM 638 O O . LEU A 1 83 ? -2.329 0.744 13.218 1.00 93.94 83 LEU A O 1
ATOM 642 N N . THR A 1 84 ? -3.852 -0.241 11.894 1.00 95.31 84 THR A N 1
ATOM 643 C CA . THR A 1 84 ? -4.979 -0.093 12.826 1.00 95.31 84 THR A CA 1
ATOM 644 C C . THR A 1 84 ? -5.832 -1.350 12.903 1.00 95.31 84 THR A C 1
ATOM 646 O O . THR A 1 84 ? -5.960 -2.094 11.932 1.00 95.31 84 THR A O 1
ATOM 649 N N . VAL A 1 85 ? -6.417 -1.585 14.078 1.00 96.50 85 VAL A N 1
ATOM 650 C CA . VAL A 1 85 ? -7.373 -2.666 14.351 1.00 96.50 85 VAL A CA 1
ATOM 651 C C . VAL A 1 85 ? -8.481 -2.079 15.220 1.00 96.50 85 VAL A C 1
ATOM 653 O O . VAL A 1 85 ? -8.200 -1.354 16.175 1.00 96.50 85 VAL A O 1
ATOM 656 N N . GLY A 1 86 ? -9.735 -2.352 14.882 1.00 96.12 86 GLY A N 1
ATOM 657 C CA . GLY A 1 86 ? -10.891 -1.863 15.626 1.00 96.12 86 GLY A CA 1
ATOM 658 C C . GLY A 1 86 ? -12.182 -2.514 15.148 1.00 96.12 86 GLY A C 1
ATOM 659 O O . GLY A 1 86 ? -12.169 -3.346 14.257 1.00 96.12 86 GLY A O 1
ATOM 660 N N . SER A 1 87 ? -13.321 -2.122 15.707 1.00 96.25 87 SER A N 1
ATOM 661 C CA . SER A 1 87 ? -14.618 -2.745 15.402 1.00 96.25 87 SER A CA 1
ATOM 662 C C . SER A 1 87 ? -15.471 -1.972 14.388 1.00 96.25 87 SER A C 1
ATOM 664 O O . SER A 1 87 ? -16.486 -2.481 13.917 1.00 96.25 87 SER A O 1
ATOM 666 N N . GLU A 1 88 ? -15.088 -0.740 14.033 1.00 97.38 88 GLU A N 1
ATOM 667 C CA . GLU A 1 88 ? -15.891 0.151 13.189 1.00 97.38 88 GLU A CA 1
ATOM 668 C C . GLU A 1 88 ? -15.119 0.628 11.960 1.00 97.38 88 GLU A C 1
ATOM 670 O O . GLU A 1 88 ? -14.101 1.307 12.083 1.00 97.38 88 GLU A O 1
ATOM 675 N N . ILE A 1 89 ? -15.677 0.384 10.767 1.00 97.56 89 ILE A N 1
ATOM 676 C CA . ILE A 1 89 ? -15.062 0.760 9.483 1.00 97.56 89 ILE A CA 1
ATOM 677 C C . ILE A 1 89 ? -14.644 2.227 9.468 1.00 97.56 89 ILE A C 1
ATOM 679 O O . ILE A 1 89 ? -13.495 2.538 9.164 1.00 97.56 89 ILE A O 1
ATOM 683 N N . ARG A 1 90 ? -15.560 3.137 9.820 1.00 97.94 90 ARG A N 1
ATOM 684 C CA . ARG A 1 90 ? -15.302 4.580 9.756 1.00 97.94 90 ARG A CA 1
ATOM 685 C C . ARG A 1 90 ? -14.137 4.985 10.654 1.00 97.94 90 ARG A C 1
ATOM 687 O O . ARG A 1 90 ? -13.270 5.724 10.202 1.00 97.94 90 ARG A O 1
ATOM 694 N N . LYS A 1 91 ? -14.133 4.526 11.907 1.00 97.81 91 LYS A N 1
ATOM 695 C CA . LYS A 1 91 ? -13.096 4.886 12.873 1.00 97.81 91 LYS A CA 1
ATOM 696 C C . LYS A 1 91 ? -11.747 4.303 12.456 1.00 97.81 91 LYS A C 1
ATOM 698 O O . LYS A 1 91 ? -10.808 5.062 12.276 1.00 97.81 91 LYS A O 1
ATOM 703 N N . THR A 1 92 ? -11.692 3.002 12.173 1.00 97.44 92 THR A N 1
ATOM 704 C CA . THR A 1 92 ? -10.456 2.332 11.745 1.00 97.44 92 THR A CA 1
ATOM 705 C C . THR A 1 92 ? -9.869 2.955 10.475 1.00 97.44 92 THR A C 1
ATOM 707 O O . THR A 1 92 ? -8.651 3.059 10.354 1.00 97.44 92 THR A O 1
ATOM 710 N N . THR A 1 93 ? -10.721 3.405 9.545 1.00 97.38 93 THR A N 1
ATOM 711 C CA . THR A 1 93 ? -10.281 4.110 8.328 1.00 97.38 93 THR A CA 1
ATOM 712 C C . THR A 1 93 ? -9.635 5.454 8.656 1.00 97.38 93 THR A C 1
ATOM 714 O O . THR A 1 93 ? -8.580 5.758 8.111 1.00 97.38 93 THR A O 1
ATOM 717 N N . LEU A 1 94 ? -10.247 6.261 9.529 1.00 97.06 94 LEU A N 1
ATOM 718 C CA . LEU A 1 94 ? -9.692 7.559 9.926 1.00 97.06 94 LEU A CA 1
ATOM 719 C C . LEU A 1 94 ? -8.368 7.386 10.674 1.00 97.06 94 LEU A C 1
ATOM 721 O O . LEU A 1 94 ? -7.381 8.002 10.290 1.00 97.06 94 LEU A O 1
ATOM 725 N N . ASP A 1 95 ? -8.325 6.470 11.642 1.00 96.50 95 ASP A N 1
ATOM 726 C CA . ASP A 1 95 ? -7.116 6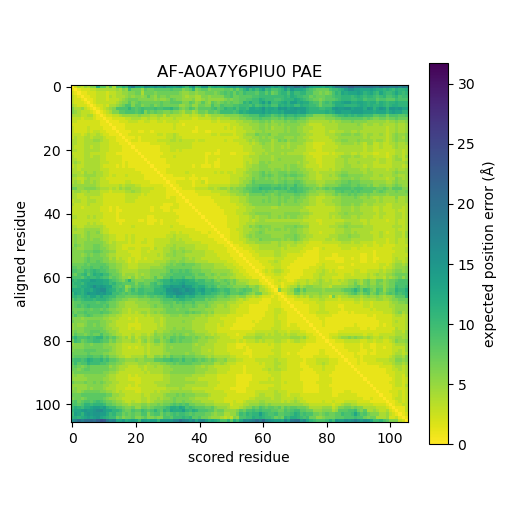.160 12.411 1.00 96.50 95 ASP A CA 1
ATOM 727 C C . ASP A 1 95 ? -5.978 5.652 11.492 1.00 96.50 95 ASP A C 1
ATOM 729 O O . ASP A 1 95 ? -4.796 5.871 11.757 1.00 96.50 95 ASP A O 1
ATOM 733 N N . MET A 1 96 ? -6.317 4.947 10.402 1.00 96.12 96 MET A N 1
ATOM 734 C CA . MET A 1 96 ? -5.346 4.506 9.393 1.00 96.12 96 MET A CA 1
ATOM 735 C C . MET A 1 96 ? -4.835 5.688 8.563 1.00 96.12 96 MET A C 1
ATOM 737 O O . MET A 1 96 ? -3.636 5.782 8.311 1.00 96.12 96 MET A O 1
ATOM 741 N N . LEU A 1 97 ? -5.727 6.586 8.134 1.00 95.12 97 LEU A N 1
ATOM 742 C CA . LEU A 1 97 ? -5.354 7.772 7.361 1.00 95.12 97 LEU A CA 1
ATOM 743 C C . LEU A 1 97 ? -4.438 8.704 8.160 1.00 95.12 97 LEU A C 1
ATOM 745 O O . LEU A 1 97 ? -3.475 9.205 7.594 1.00 95.12 97 LEU A O 1
ATOM 749 N N . GLU A 1 98 ? -4.673 8.867 9.463 1.00 94.75 98 GLU A N 1
ATOM 750 C CA . GLU A 1 98 ? -3.794 9.641 10.355 1.00 94.75 98 GLU A CA 1
ATOM 751 C C . GLU A 1 98 ? -2.353 9.105 10.406 1.00 94.75 98 GLU A C 1
ATOM 753 O O . GLU A 1 98 ? -1.432 9.863 10.691 1.00 94.75 98 GLU A O 1
ATOM 758 N N . GLN A 1 99 ? -2.144 7.816 10.120 1.00 92.31 99 GLN A N 1
ATOM 759 C CA . GLN A 1 99 ? -0.809 7.210 10.048 1.00 92.31 99 GLN A CA 1
ATOM 760 C C . GLN A 1 99 ? -0.206 7.218 8.637 1.00 92.31 99 GLN A C 1
ATOM 762 O O . GLN A 1 99 ? 1.009 7.104 8.496 1.00 92.31 99 GLN A O 1
ATOM 767 N N . LEU A 1 100 ? -1.036 7.295 7.592 1.00 91.19 100 LEU A N 1
ATOM 768 C CA . LEU A 1 100 ? -0.586 7.288 6.196 1.00 91.19 100 LEU A CA 1
ATOM 769 C C . LEU A 1 100 ? -0.241 8.692 5.688 1.00 91.19 100 LEU A C 1
ATOM 771 O O . LEU A 1 100 ? 0.702 8.851 4.910 1.00 91.19 100 LEU A O 1
ATOM 775 N N . VAL A 1 101 ? -1.021 9.690 6.098 1.00 91.50 101 VAL A N 1
ATOM 776 C CA . VAL A 1 101 ? -0.894 11.073 5.639 1.00 91.50 101 VAL A CA 1
ATOM 777 C C . VAL A 1 101 ? 0.149 11.795 6.488 1.00 91.50 101 VAL A C 1
ATOM 779 O O . VAL A 1 101 ? 0.041 11.850 7.710 1.00 91.50 101 VAL A O 1
ATOM 782 N N . ASP A 1 102 ? 1.143 12.370 5.826 1.00 87.69 102 ASP A N 1
ATOM 783 C CA . ASP A 1 102 ? 2.148 13.257 6.415 1.00 87.69 102 ASP A CA 1
ATOM 784 C C . ASP A 1 102 ? 2.205 14.587 5.650 1.00 87.69 102 ASP A C 1
ATOM 786 O O . ASP A 1 102 ? 1.386 14.851 4.772 1.00 87.69 102 ASP A O 1
ATOM 790 N N . GLU A 1 103 ? 3.155 15.445 6.016 1.00 86.12 103 GLU A N 1
ATOM 791 C CA . GLU A 1 103 ? 3.336 16.772 5.419 1.00 86.12 103 GLU A CA 1
ATOM 792 C C . GLU A 1 103 ? 3.705 16.753 3.927 1.00 86.12 103 GLU A C 1
ATOM 794 O O . GLU A 1 103 ? 3.460 17.743 3.241 1.00 86.12 103 GLU A O 1
ATOM 799 N N . ASP A 1 104 ? 4.220 15.627 3.428 1.00 82.19 104 ASP A N 1
ATOM 800 C CA . ASP A 1 104 ? 4.595 15.424 2.025 1.00 82.19 104 ASP A CA 1
ATOM 801 C C . ASP A 1 104 ? 3.462 14.782 1.201 1.00 82.19 104 ASP A C 1
ATOM 803 O O . ASP A 1 104 ? 3.629 14.479 0.020 1.00 82.19 104 ASP A O 1
ATOM 807 N N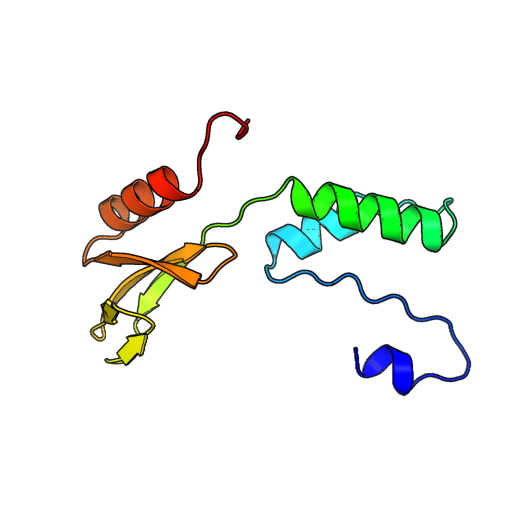 . SER A 1 105 ? 2.308 14.530 1.821 1.00 85.31 105 SER A N 1
ATOM 808 C CA . SER A 1 105 ? 1.150 13.931 1.159 1.00 85.31 105 SER A CA 1
ATOM 809 C C . SER A 1 105 ? 0.280 15.025 0.523 1.00 85.31 105 SER A C 1
ATOM 811 O O . SER A 1 105 ? -0.312 15.833 1.240 1.00 85.31 105 SER A O 1
ATOM 813 N N . GLU A 1 106 ? 0.202 15.045 -0.812 1.00 68.44 106 GLU A N 1
ATOM 814 C CA . GLU A 1 106 ? -0.644 15.964 -1.605 1.00 68.44 106 GLU A CA 1
ATOM 815 C C . GLU A 1 106 ? -2.093 15.481 -1.793 1.00 68.44 106 GLU A C 1
ATOM 817 O O . GLU A 1 106 ? -2.320 14.257 -1.956 1.00 68.44 106 GLU A O 1
#

Sequence (106 aa):
NQAKHLVEDKEIIVIPTKTVPQGITAIINFMPDADAKTNEEAMLEEVKNVKTGQVTYAVRDTHIDDKEIHEGDIMGIGDHGILTVGSEIRKTTLDMLEQLVDEDSE

Secondary structure (DSSP, 8-state):
-HHHHH-SSS--------SHHHHHHHHHT--TTS-HHHHHHHHHHHHHT---EEEEE-SS-EEETTEEE-TT-EEEEETTEEEEEES-HHHHHHHHHHHH--TT--

Nearest PDB structures (foldseek):
  6w6b-assembly1_A-2  TM=7.905E-01  e=2.578E-09  Staphylococcus aureus
  7w7h-assembly1_B  TM=8.825E-01  e=1.493E-08  Streptococcus suis 05ZYH33
  7w7h-assembly1_A  TM=8.793E-01  e=3.258E-08  Streptococcus suis 05ZYH33
  5jr7-assembly2_D  TM=2.117E-01  e=8.524E+00  Bos taurus

Organism: Phocaeicola vulgatus (NCBI:txid821)

Solvent-accessible surface area (backbone atoms only — not comparable to full-atom values): 6538 Å² total; per-residue (Å²): 119,66,71,51,75,75,43,87,93,56,94,63,84,82,83,91,60,90,48,71,67,38,47,51,50,24,58,72,55,56,50,91,91,51,56,72,64,61,32,50,52,4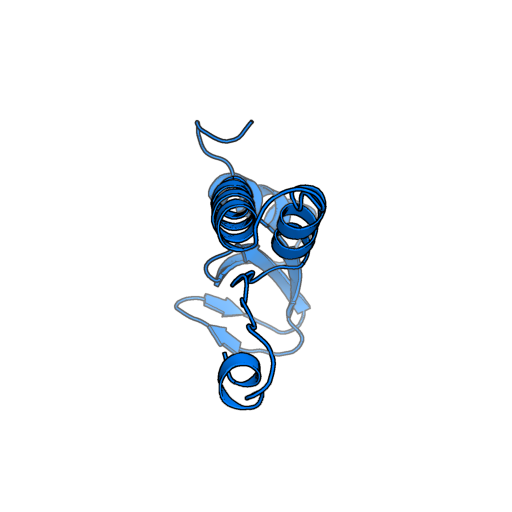9,22,56,56,55,32,70,77,56,86,54,77,46,80,49,67,34,92,48,68,48,76,56,94,95,42,84,42,48,58,64,30,24,34,14,32,42,89,88,45,80,71,29,74,35,86,44,67,70,59,24,48,50,62,29,45,67,72,70,57,54,96,87,60,130

Radius of gyration: 17.93 Å; Cα contacts (8 Å, |Δi|>4): 140; chains: 1; bounding box: 33×36×46 Å

Mean predicted aligned error: 4.57 Å

InterPro domains:
  IPR033470 Fatty acid kinase subunit A-like, C-terminal [PF13684] (1-106)
  IPR033470 Fatty acid kinase subunit A-like, C-terminal [SM01121] (1-106)
  IPR050270 DegV domain-containing [PTHR33434] (2-105)